Protein AF-A0A2E7HTH2-F1 (afdb_monomer)

Solvent-accessible surface area (backbone atoms only — not comparable to full-atom values): 6560 Å² total; per-residue (Å²): 97,68,68,60,54,52,50,20,63,76,69,75,43,92,49,68,50,62,48,50,53,50,46,52,53,41,54,64,68,63,72,48,61,55,83,64,53,63,56,57,78,76,58,54,67,69,83,65,90,88,50,81,72,80,83,84,69,93,71,56,71,69,60,47,53,51,37,44,51,50,44,76,76,43,95,66,82,91,63,96,43,71,68,53,43,37,49,52,43,52,49,23,45,51,40,41,43,70,76,42,53,75,80,56,67,130

Structure (mmCIF, N/CA/C/O backbone):
data_AF-A0A2E7HTH2-F1
#
_entry.id   AF-A0A2E7HTH2-F1
#
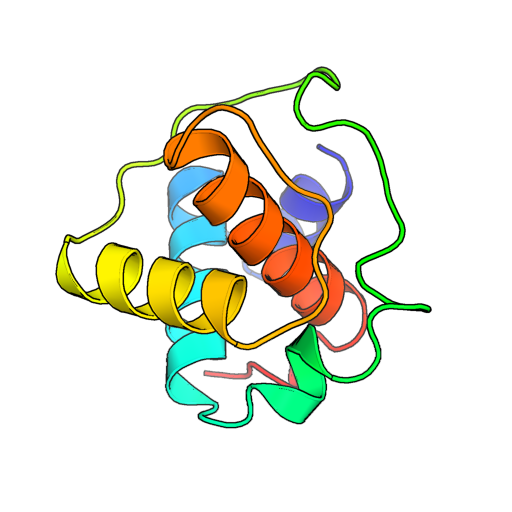loop_
_atom_site.group_PDB
_atom_site.id
_atom_site.type_symbol
_atom_site.label_atom_id
_atom_site.label_alt_id
_atom_site.label_comp_id
_atom_site.label_asym_id
_atom_site.label_entity_id
_atom_site.label_seq_id
_atom_site.pdbx_PDB_ins_code
_atom_site.Cartn_x
_atom_site.Cartn_y
_atom_site.Cartn_z
_atom_site.occupancy
_atom_site.B_iso_or_equiv
_atom_site.auth_seq_id
_atom_site.auth_comp_id
_atom_site.auth_asym_id
_atom_site.auth_atom_id
_atom_site.pdbx_PDB_model_num
ATOM 1 N N . MET A 1 1 ? 1.922 13.220 -1.996 1.00 59.44 1 MET A N 1
ATOM 2 C CA . MET A 1 1 ? 1.539 13.159 -0.563 1.00 59.44 1 MET A CA 1
ATOM 3 C C . MET A 1 1 ? 0.138 13.680 -0.260 1.00 59.44 1 MET A C 1
ATOM 5 O O . MET A 1 1 ? -0.393 13.287 0.768 1.00 59.44 1 MET A O 1
ATOM 9 N N . GLU A 1 2 ? -0.468 14.530 -1.100 1.00 74.88 2 GLU A N 1
ATOM 10 C CA . GLU A 1 2 ? -1.759 15.177 -0.783 1.00 74.88 2 GLU A CA 1
ATOM 11 C C . GLU A 1 2 ? -2.908 14.192 -0.523 1.00 74.88 2 GLU A C 1
ATOM 13 O O . GLU A 1 2 ? -3.689 14.411 0.397 1.00 74.88 2 GLU A O 1
ATOM 18 N N . VAL A 1 3 ? -2.959 13.071 -1.252 1.00 81.50 3 VAL A N 1
ATOM 19 C CA . VAL A 1 3 ? -3.976 12.025 -1.043 1.00 81.50 3 VAL A CA 1
ATOM 20 C C . VAL A 1 3 ? -3.869 11.406 0.355 1.00 81.50 3 VAL A C 1
ATOM 22 O O . VAL A 1 3 ? -4.846 11.367 1.096 1.00 81.50 3 VAL A O 1
ATOM 25 N N . ILE A 1 4 ? -2.665 10.986 0.763 1.00 83.88 4 ILE A N 1
ATOM 26 C CA . ILE A 1 4 ? -2.442 10.391 2.090 1.00 83.88 4 ILE A CA 1
ATOM 27 C C . ILE A 1 4 ? -2.716 11.413 3.194 1.00 83.88 4 ILE A C 1
ATOM 29 O O . ILE A 1 4 ? -3.348 11.067 4.184 1.00 83.88 4 ILE A O 1
ATOM 33 N N . ASP A 1 5 ? -2.303 12.673 3.032 1.00 85.88 5 ASP A N 1
ATOM 34 C CA . ASP A 1 5 ? -2.607 13.733 4.004 1.00 85.88 5 ASP A CA 1
ATOM 35 C C . ASP A 1 5 ? -4.121 13.978 4.145 1.00 85.88 5 ASP A C 1
ATOM 37 O O . ASP A 1 5 ? -4.638 14.115 5.257 1.00 85.88 5 ASP A O 1
ATOM 41 N N . GLY A 1 6 ? -4.850 13.960 3.025 1.00 84.94 6 GLY A N 1
ATOM 42 C CA . GLY A 1 6 ? -6.308 14.048 3.006 1.00 84.94 6 GLY A CA 1
ATOM 43 C C . GLY A 1 6 ? -6.976 12.876 3.725 1.00 84.94 6 GLY A C 1
ATOM 44 O O . GLY A 1 6 ? -7.849 13.088 4.569 1.00 84.94 6 GLY A O 1
ATOM 45 N N . LEU A 1 7 ? -6.534 11.648 3.447 1.00 85.81 7 LEU A N 1
ATOM 46 C CA . LEU A 1 7 ? -7.026 10.438 4.110 1.00 85.81 7 LEU A CA 1
ATOM 47 C C . LEU A 1 7 ? -6.723 10.451 5.615 1.00 85.81 7 LEU A C 1
ATOM 49 O O . LEU A 1 7 ? -7.618 10.213 6.426 1.00 85.81 7 LEU A O 1
ATOM 53 N N . LYS A 1 8 ? -5.504 10.832 6.002 1.00 89.88 8 LYS A N 1
ATOM 54 C CA . LYS A 1 8 ? -5.095 11.005 7.401 1.00 89.88 8 LYS A CA 1
ATOM 55 C C . LYS A 1 8 ? -6.016 11.954 8.162 1.00 89.88 8 LYS A C 1
ATOM 57 O O . LYS A 1 8 ? -6.520 11.602 9.226 1.00 89.88 8 LYS A O 1
ATOM 62 N N . LYS A 1 9 ? -6.326 13.117 7.580 1.00 87.44 9 LYS A N 1
ATOM 63 C CA . LYS A 1 9 ? -7.288 14.074 8.155 1.00 87.44 9 LYS A CA 1
ATOM 64 C C . LYS A 1 9 ? -8.697 13.490 8.271 1.00 87.44 9 LYS A C 1
ATOM 66 O O . LYS A 1 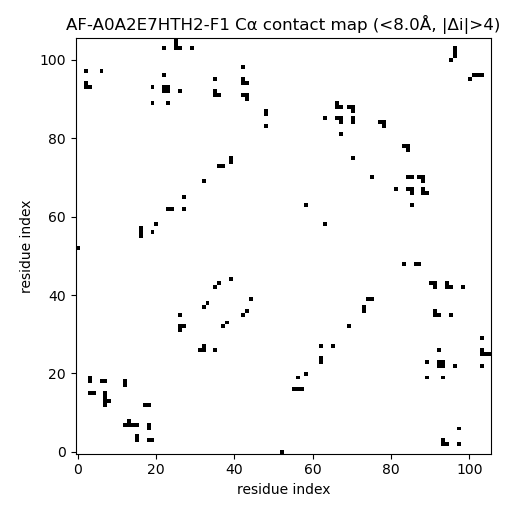9 ? -9.329 13.669 9.308 1.00 87.44 9 LYS A O 1
ATOM 71 N N . LYS A 1 10 ? -9.182 12.780 7.244 1.00 86.06 10 LYS A N 1
ATOM 72 C CA . LYS A 1 10 ? -10.511 12.135 7.254 1.00 86.06 10 LYS A CA 1
ATOM 73 C C . LYS A 1 10 ? -10.628 11.076 8.358 1.00 86.06 10 LYS A C 1
ATOM 75 O O . LYS A 1 10 ? -11.668 10.987 9.003 1.00 86.06 10 LYS A O 1
ATOM 80 N N . HIS A 1 11 ? -9.567 10.306 8.602 1.00 83.38 11 HIS A N 1
ATOM 81 C CA . HIS A 1 11 ? -9.566 9.210 9.576 1.00 83.38 11 HIS A CA 1
ATOM 82 C C . HIS A 1 11 ? -8.970 9.567 10.946 1.00 83.38 11 HIS A C 1
ATOM 84 O O . HIS A 1 11 ? -8.938 8.703 11.817 1.00 83.38 11 HIS A O 1
ATOM 90 N N . SER A 1 12 ? -8.550 10.820 11.163 1.00 87.81 12 SER A N 1
ATOM 91 C CA . SER A 1 12 ? -7.840 11.264 12.378 1.00 87.81 12 SER A CA 1
ATOM 92 C C . SER A 1 12 ? -6.589 10.424 12.689 1.00 87.81 12 SER A C 1
ATOM 94 O O . SER A 1 12 ? -6.348 10.061 13.837 1.00 87.81 12 SER A O 1
ATOM 96 N N . ILE A 1 13 ? -5.813 10.109 11.648 1.00 88.69 13 ILE A N 1
ATOM 97 C CA . ILE A 1 13 ? -4.560 9.347 11.716 1.00 88.69 13 ILE A CA 1
ATOM 98 C C . ILE A 1 13 ? -3.391 10.301 11.468 1.00 88.69 13 ILE A C 1
ATOM 100 O O . ILE A 1 13 ? -3.399 11.042 10.490 1.00 88.69 13 ILE A O 1
ATOM 104 N N . ASP A 1 14 ? -2.360 10.267 12.312 1.00 88.88 14 ASP A N 1
ATOM 105 C CA . ASP A 1 14 ? -1.184 11.143 12.165 1.00 88.88 14 ASP A CA 1
ATOM 106 C C . ASP A 1 14 ? -0.051 10.494 11.340 1.00 88.88 14 ASP A C 1
ATOM 108 O O . ASP A 1 14 ? 0.700 11.183 10.637 1.00 88.88 14 ASP A O 1
ATOM 112 N N . SER A 1 15 ? 0.031 9.157 11.342 1.00 89.62 15 SER A N 1
ATOM 113 C CA . SER A 1 15 ? 1.087 8.387 10.670 1.00 89.62 15 SER A CA 1
ATOM 114 C C . SER A 1 15 ? 0.731 8.009 9.228 1.00 89.62 15 SER A C 1
ATOM 116 O O . SER A 1 15 ? -0.356 7.507 8.945 1.00 89.62 15 SER A O 1
ATOM 118 N N . ASN A 1 16 ? 1.673 8.216 8.300 1.00 89.69 16 ASN A N 1
ATOM 119 C CA . ASN A 1 16 ? 1.520 7.754 6.915 1.00 89.69 16 ASN A CA 1
ATOM 120 C C . ASN A 1 16 ? 1.467 6.227 6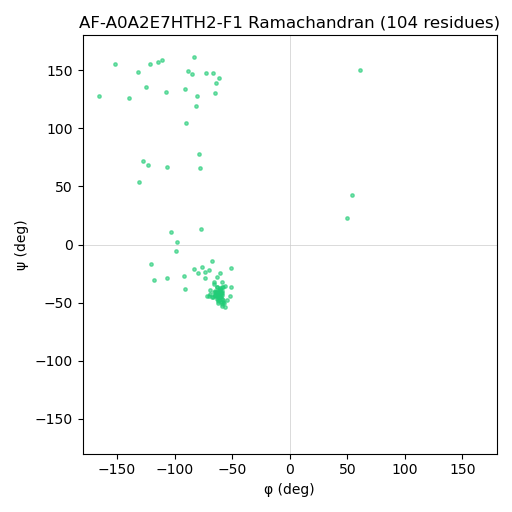.851 1.00 89.69 16 ASN A C 1
ATOM 122 O O . ASN A 1 16 ? 0.624 5.684 6.147 1.00 89.69 16 ASN A O 1
ATOM 126 N N . GLU A 1 17 ? 2.338 5.554 7.603 1.00 91.38 17 GLU A N 1
ATOM 127 C CA . GLU A 1 17 ? 2.391 4.094 7.666 1.00 91.38 17 GLU A CA 1
ATOM 128 C C . GLU A 1 17 ? 1.062 3.516 8.158 1.00 91.38 17 GLU A C 1
ATOM 130 O O . GLU A 1 17 ? 0.476 2.675 7.483 1.00 91.38 17 GLU A O 1
ATOM 135 N N . GLU A 1 18 ? 0.526 4.036 9.268 1.00 91.50 18 GLU A N 1
ATOM 136 C CA . GLU A 1 18 ? -0.751 3.564 9.822 1.00 91.50 18 GLU A CA 1
ATOM 137 C C . GLU A 1 18 ? -1.899 3.738 8.814 1.00 91.50 18 GLU A C 1
ATOM 139 O O . GLU A 1 18 ? -2.724 2.839 8.637 1.00 91.50 18 GLU A O 1
ATOM 144 N N . MET A 1 19 ? -1.925 4.866 8.096 1.00 91.25 19 MET A N 1
ATOM 145 C CA . MET A 1 19 ? -2.926 5.113 7.058 1.00 91.25 19 MET A CA 1
ATOM 146 C C . MET A 1 19 ? -2.782 4.134 5.886 1.00 91.25 19 MET A C 1
ATOM 148 O O . MET A 1 19 ? -3.781 3.579 5.431 1.00 91.25 19 MET A O 1
ATOM 152 N N . VAL A 1 20 ? -1.557 3.884 5.410 1.00 91.81 20 VAL A N 1
ATOM 153 C CA . VAL A 1 20 ? -1.304 2.924 4.324 1.00 91.81 20 VAL A CA 1
ATOM 154 C C . VAL A 1 20 ? -1.708 1.515 4.738 1.00 91.81 20 VAL A C 1
ATOM 156 O O . VAL A 1 20 ? -2.450 0.859 4.008 1.00 91.81 20 VAL A O 1
ATOM 159 N N . GLN A 1 21 ? -1.291 1.065 5.922 1.00 92.31 21 GLN A N 1
ATOM 160 C CA . GLN A 1 21 ? -1.650 -0.253 6.443 1.00 92.31 21 GLN A CA 1
ATOM 161 C C . GLN A 1 21 ? -3.167 -0.410 6.570 1.00 92.31 21 GLN A C 1
ATOM 163 O O . GLN A 1 21 ? -3.712 -1.460 6.226 1.00 92.31 21 GLN A O 1
ATOM 168 N N . LYS A 1 22 ? -3.873 0.640 7.008 1.00 91.12 22 LYS A N 1
ATOM 169 C CA . LYS A 1 22 ? -5.337 0.641 7.057 1.00 91.12 22 LYS A CA 1
ATOM 170 C C . LYS A 1 22 ? -5.950 0.478 5.668 1.00 91.12 22 LYS A C 1
ATOM 172 O O . LYS A 1 22 ? -6.828 -0.368 5.505 1.00 91.12 22 LYS A O 1
ATOM 177 N N . CYS A 1 23 ? -5.486 1.239 4.676 1.00 91.06 23 CYS A N 1
ATOM 178 C CA . CYS A 1 23 ? -5.955 1.118 3.295 1.00 91.06 23 CYS A CA 1
ATOM 179 C C . CYS A 1 23 ? -5.735 -0.298 2.746 1.00 91.06 23 CYS A C 1
ATOM 181 O O . CYS A 1 23 ? -6.671 -0.905 2.232 1.00 91.06 23 CYS A O 1
ATOM 183 N N . VAL A 1 24 ? -4.521 -0.837 2.905 1.00 92.31 24 VAL A N 1
ATOM 184 C CA . VAL A 1 24 ? -4.147 -2.180 2.436 1.00 92.31 24 VAL A CA 1
ATOM 185 C C . VAL A 1 24 ? -5.037 -3.242 3.068 1.00 92.31 24 VAL A C 1
ATOM 187 O O . VAL A 1 24 ? -5.679 -4.005 2.349 1.00 92.31 24 VAL A O 1
ATOM 190 N N . LYS A 1 25 ? -5.150 -3.259 4.399 1.00 92.06 25 LYS A N 1
ATOM 191 C CA . LYS A 1 25 ? -5.968 -4.255 5.105 1.00 92.06 25 LYS A CA 1
ATOM 192 C C . LYS A 1 25 ? -7.426 -4.193 4.685 1.00 92.06 25 LYS A C 1
ATOM 194 O O . LYS A 1 25 ? -8.019 -5.229 4.398 1.00 92.06 25 LYS A O 1
ATOM 199 N N . SER A 1 26 ? -7.978 -2.988 4.597 1.00 90.38 26 SER A N 1
ATOM 200 C CA . SER A 1 26 ? -9.383 -2.801 4.239 1.00 90.38 26 SER A CA 1
ATOM 201 C C . SER A 1 26 ? -9.644 -3.259 2.793 1.00 90.38 26 SER A C 1
ATOM 203 O O . SER A 1 26 ? -10.624 -3.950 2.528 1.00 90.38 26 SER A O 1
ATOM 205 N N . ALA A 1 27 ? -8.730 -2.967 1.862 1.00 89.62 27 ALA A N 1
ATOM 206 C CA . ALA A 1 27 ? -8.818 -3.431 0.477 1.00 89.62 27 ALA A CA 1
ATOM 207 C C . ALA A 1 27 ? -8.705 -4.959 0.352 1.00 89.62 27 ALA A C 1
ATOM 209 O O . ALA A 1 27 ? -9.494 -5.582 -0.357 1.00 89.62 27 ALA A O 1
ATOM 210 N N . LEU A 1 28 ? -7.772 -5.581 1.076 1.00 89.75 28 LEU A N 1
ATOM 211 C CA . LEU A 1 28 ? -7.620 -7.039 1.091 1.00 89.75 28 LEU A CA 1
ATOM 212 C C . LEU A 1 28 ? -8.833 -7.740 1.730 1.00 89.75 28 LEU A C 1
ATOM 214 O O . LEU A 1 28 ? -9.202 -8.839 1.314 1.00 89.75 28 LEU A O 1
ATOM 218 N N . GLN A 1 29 ? -9.483 -7.105 2.711 1.00 89.56 29 GLN A N 1
ATOM 219 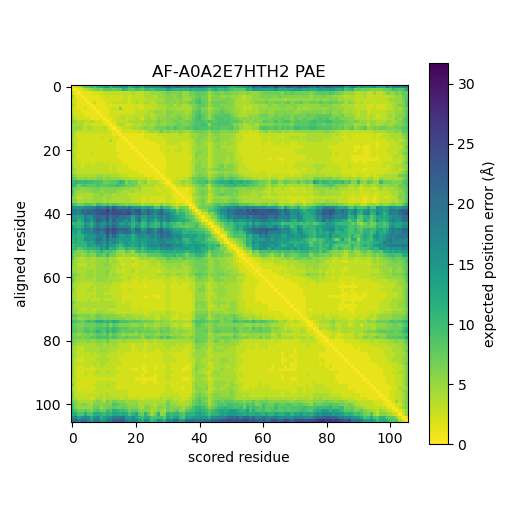C CA . GLN A 1 29 ? -10.720 -7.591 3.332 1.00 89.56 29 GLN A CA 1
ATOM 220 C C . GLN A 1 29 ? -11.951 -7.446 2.435 1.00 89.56 29 GLN A C 1
ATOM 222 O O . GLN A 1 29 ? -12.862 -8.266 2.537 1.00 89.56 29 GLN A O 1
ATOM 227 N N . LEU A 1 30 ? -11.973 -6.454 1.540 1.00 85.25 30 LEU A N 1
ATOM 228 C CA . LEU A 1 30 ? -13.054 -6.273 0.569 1.00 85.25 30 LEU A CA 1
ATOM 229 C C . LEU A 1 30 ? -13.186 -7.485 -0.371 1.00 85.25 30 LEU A C 1
ATOM 231 O O . LEU A 1 30 ? -14.264 -7.717 -0.916 1.00 85.25 30 LEU A O 1
ATOM 235 N N . GLN A 1 31 ? -12.100 -8.255 -0.555 1.00 79.75 31 GLN A N 1
ATOM 236 C CA . GLN A 1 31 ? -12.018 -9.459 -1.399 1.00 79.75 31 GLN A CA 1
ATOM 237 C C . GLN A 1 31 ? -12.563 -9.264 -2.824 1.00 79.75 31 GLN A C 1
ATOM 239 O O . GLN A 1 31 ? -12.929 -10.223 -3.503 1.00 79.75 31 GLN A O 1
ATOM 244 N N . ASN A 1 32 ? -12.599 -8.018 -3.296 1.00 84.44 32 ASN A N 1
ATOM 245 C CA . ASN A 1 32 ? -13.111 -7.647 -4.603 1.00 84.44 32 ASN A CA 1
ATOM 246 C C . ASN A 1 32 ? -12.020 -6.916 -5.383 1.00 84.44 32 ASN A C 1
ATOM 248 O O . ASN A 1 32 ? -12.084 -5.714 -5.621 1.00 84.44 32 ASN A O 1
ATOM 252 N N . ASN A 1 33 ? -10.984 -7.671 -5.740 1.00 86.56 33 ASN A N 1
ATOM 253 C CA . ASN A 1 33 ? -9.816 -7.148 -6.442 1.00 86.56 33 ASN A CA 1
ATOM 254 C C . ASN A 1 33 ? -10.197 -6.501 -7.783 1.00 86.56 33 ASN A C 1
ATOM 256 O O . ASN A 1 33 ? -9.588 -5.516 -8.177 1.00 86.56 33 ASN A O 1
ATOM 260 N N . ASP A 1 34 ? -11.232 -6.992 -8.468 1.00 86.50 34 ASP A N 1
ATOM 261 C CA . ASP A 1 34 ? -11.658 -6.433 -9.757 1.00 86.50 34 ASP A CA 1
ATOM 262 C C . ASP A 1 34 ? -12.201 -5.004 -9.625 1.00 86.50 34 ASP A C 1
ATOM 264 O O . ASP A 1 34 ? -11.944 -4.157 -10.477 1.00 86.50 34 ASP A O 1
ATOM 268 N N . LEU A 1 35 ? -12.856 -4.704 -8.500 1.00 85.62 35 LEU A N 1
ATOM 269 C CA . LEU A 1 35 ? -13.333 -3.358 -8.193 1.00 85.62 35 LEU A CA 1
ATOM 270 C C . LEU A 1 35 ? -12.181 -2.350 -8.061 1.00 85.62 35 LEU A C 1
ATOM 272 O O . LEU A 1 35 ? -12.326 -1.207 -8.475 1.00 85.62 35 LEU A O 1
ATOM 276 N N . ILE A 1 36 ? -11.045 -2.782 -7.505 1.00 85.31 36 ILE A N 1
ATOM 277 C CA . ILE A 1 36 ? -9.890 -1.918 -7.217 1.00 85.31 36 ILE A CA 1
ATOM 278 C C . ILE A 1 36 ? -8.901 -1.890 -8.398 1.00 85.31 36 ILE A C 1
ATOM 280 O O . ILE A 1 36 ? -8.313 -0.855 -8.708 1.00 85.31 36 ILE A O 1
ATOM 284 N N . PHE A 1 37 ? -8.696 -3.033 -9.060 1.00 85.38 37 PHE A N 1
ATOM 285 C CA . PHE A 1 37 ? -7.603 -3.256 -10.015 1.00 85.38 37 PHE A CA 1
ATOM 286 C C . PHE A 1 37 ? -8.078 -3.613 -11.436 1.00 85.38 37 PHE A C 1
ATOM 288 O O . PHE A 1 37 ? -7.297 -3.495 -12.381 1.00 85.38 37 PHE A O 1
ATOM 295 N N . GLY A 1 38 ? -9.342 -4.018 -11.617 1.00 76.94 38 GLY A N 1
ATOM 296 C CA . GLY A 1 38 ? -9.881 -4.524 -12.890 1.00 76.94 38 GLY A CA 1
ATOM 297 C C . GLY A 1 38 ? -10.113 -3.454 -13.958 1.00 76.94 38 GLY A C 1
ATOM 298 O O . GLY A 1 38 ? -10.066 -3.740 -15.151 1.00 76.94 38 GLY A O 1
ATOM 299 N N . SER A 1 39 ? -10.289 -2.194 -13.558 1.00 65.31 39 SER A N 1
ATOM 300 C CA . SER A 1 39 ? -10.380 -1.054 -14.480 1.00 65.31 39 SER A CA 1
ATOM 301 C C . SER A 1 39 ? -9.102 -0.219 -14.418 1.00 65.31 39 SER A C 1
ATOM 303 O O . SER A 1 39 ? -9.100 0.936 -13.989 1.00 65.31 39 SER A O 1
ATOM 305 N N . THR A 1 40 ? -7.990 -0.809 -14.866 1.00 54.53 40 THR A N 1
ATOM 306 C CA . THR A 1 40 ?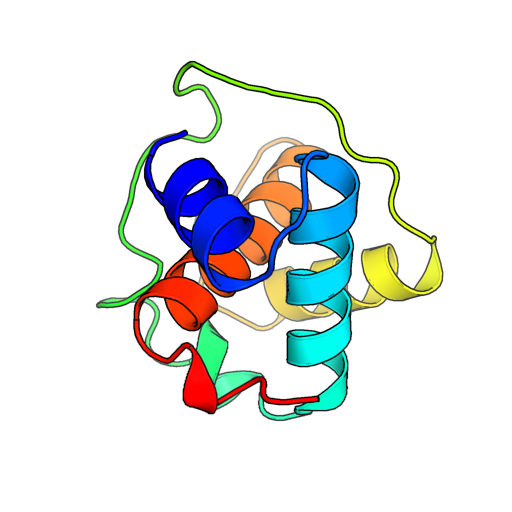 -6.622 -0.249 -14.828 1.00 54.53 40 THR A CA 1
ATOM 307 C C . THR A 1 40 ? -6.514 1.173 -15.406 1.00 54.53 40 THR A C 1
ATOM 309 O O . THR A 1 40 ? -5.577 1.909 -15.103 1.00 54.53 40 THR A O 1
ATOM 312 N N . ARG A 1 41 ? -7.486 1.597 -16.225 1.00 50.72 41 ARG A N 1
ATOM 313 C CA . ARG A 1 41 ? -7.447 2.847 -16.989 1.00 50.72 41 ARG A CA 1
ATOM 314 C C . ARG A 1 41 ? -7.872 4.121 -16.258 1.00 50.72 41 ARG A C 1
ATOM 316 O O . ARG A 1 41 ? -7.468 5.181 -16.724 1.00 50.72 41 ARG A O 1
ATOM 323 N N . GLU A 1 42 ? -8.638 4.061 -15.167 1.00 53.12 42 GLU A N 1
ATOM 324 C CA . GLU A 1 42 ? -9.196 5.294 -14.567 1.00 53.12 42 GLU A CA 1
ATOM 325 C C . GLU A 1 42 ? -8.733 5.576 -13.128 1.00 53.12 42 GLU A C 1
ATOM 327 O O . GLU A 1 42 ? -8.555 6.742 -12.787 1.00 53.12 42 GLU A O 1
ATOM 332 N N . GLN A 1 43 ? -8.436 4.561 -12.305 1.00 56.22 43 GLN A N 1
ATOM 333 C CA . GLN A 1 43 ? -8.089 4.775 -10.883 1.00 56.22 43 GLN A CA 1
ATOM 334 C C . GLN A 1 43 ? -6.596 4.586 -10.550 1.00 56.22 43 GLN A C 1
ATOM 336 O O . GLN A 1 43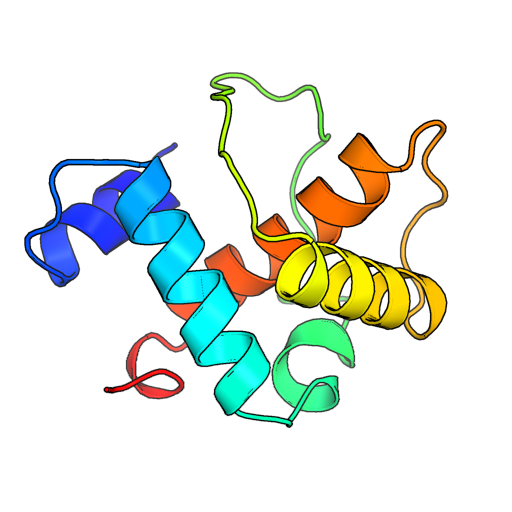 ? -6.066 5.259 -9.664 1.00 56.22 43 GLN A O 1
ATOM 341 N N . CYS A 1 44 ? -5.874 3.733 -11.289 1.00 68.50 44 CYS A N 1
ATOM 342 C CA . CYS A 1 44 ? -4.428 3.530 -11.096 1.00 68.50 44 CYS A CA 1
ATOM 343 C C . CYS A 1 44 ? -3.542 4.235 -12.148 1.00 68.50 44 CYS A C 1
ATOM 345 O O . CYS A 1 44 ? -2.323 4.040 -12.208 1.00 68.50 44 CYS A O 1
ATOM 347 N N . GLY A 1 45 ? -4.150 5.108 -12.957 1.00 60.22 45 GLY A N 1
ATOM 348 C CA . GLY A 1 45 ? -3.467 5.976 -13.913 1.00 60.22 45 GLY A CA 1
ATOM 349 C C . GLY A 1 45 ? -2.854 7.192 -13.225 1.00 60.22 45 GLY A C 1
ATOM 350 O O . GLY A 1 45 ? -3.406 8.286 -13.272 1.00 60.22 45 GLY A O 1
ATOM 351 N N . GLY A 1 46 ? -1.712 7.026 -12.565 1.00 60.09 46 GLY A N 1
ATOM 352 C CA . GLY A 1 46 ? -1.013 8.166 -11.983 1.00 60.09 46 GLY A CA 1
ATOM 353 C C . GLY A 1 46 ? 0.412 7.848 -11.569 1.00 60.09 46 GLY A C 1
ATOM 354 O O . GLY A 1 46 ? 0.613 6.912 -10.809 1.00 60.09 46 GLY A O 1
ATOM 355 N N . GLY A 1 47 ? 1.342 8.687 -12.041 1.00 57.16 47 GLY A N 1
ATOM 356 C CA . GLY A 1 47 ? 2.713 8.933 -11.571 1.00 57.16 47 GLY A CA 1
ATOM 357 C C . GLY A 1 47 ? 3.718 7.774 -11.567 1.00 57.16 47 GLY A C 1
ATOM 358 O O . GLY A 1 47 ? 3.396 6.617 -11.331 1.00 57.16 47 GLY A O 1
ATOM 359 N N . CYS A 1 48 ? 4.988 8.130 -11.752 1.00 58.06 48 CYS A N 1
ATOM 360 C CA . CYS A 1 48 ? 6.118 7.210 -11.636 1.00 58.06 48 CYS A CA 1
ATOM 361 C C . CYS A 1 48 ? 6.370 6.847 -10.160 1.00 58.06 48 CYS A C 1
ATOM 363 O O . CYS A 1 48 ? 6.160 7.697 -9.288 1.00 58.06 48 CYS A O 1
ATOM 365 N N . PHE A 1 49 ? 6.836 5.623 -9.890 1.00 60.12 49 PHE A N 1
ATOM 366 C CA . PHE A 1 49 ? 7.285 5.161 -8.566 1.00 60.12 49 PHE A CA 1
ATOM 367 C C . PHE A 1 49 ? 8.303 6.128 -7.928 1.00 60.12 49 PHE A C 1
ATOM 369 O O . PHE A 1 49 ? 8.215 6.436 -6.746 1.00 60.12 49 PHE A O 1
ATOM 376 N N . MET A 1 50 ? 9.173 6.728 -8.746 1.00 62.47 50 MET A N 1
ATOM 377 C CA . MET A 1 50 ? 10.214 7.687 -8.341 1.00 62.47 50 MET A CA 1
ATOM 378 C C . MET A 1 50 ? 9.710 9.114 -8.040 1.00 62.47 50 MET A C 1
ATOM 380 O O . MET A 1 50 ? 10.501 10.056 -7.999 1.00 62.47 50 MET A O 1
ATOM 384 N N . SER A 1 51 ? 8.400 9.333 -7.899 1.00 65.62 51 SER A N 1
ATOM 385 C CA . SER A 1 51 ? 7.874 10.686 -7.672 1.00 65.62 51 SER A CA 1
ATOM 386 C C . SER A 1 51 ? 7.999 11.076 -6.200 1.00 65.62 51 SER A C 1
ATOM 388 O O . SER A 1 51 ? 7.376 10.459 -5.339 1.00 65.62 51 SER A O 1
ATOM 390 N N . GLU A 1 52 ? 8.751 12.136 -5.907 1.00 67.00 52 GLU A N 1
ATOM 391 C CA . GLU A 1 52 ? 8.786 12.716 -4.565 1.00 67.00 52 GLU A CA 1
ATOM 392 C C . GLU A 1 52 ? 7.431 13.341 -4.177 1.00 67.00 52 GLU A C 1
ATOM 394 O O . GLU A 1 52 ? 6.727 13.904 -5.025 1.00 67.00 52 GLU A O 1
ATOM 399 N N . PRO A 1 53 ? 7.064 13.312 -2.884 1.00 72.56 53 PRO A N 1
ATOM 400 C CA . PRO A 1 53 ? 7.800 12.709 -1.766 1.00 72.56 53 PRO A CA 1
ATOM 401 C C . PRO A 1 53 ? 7.531 11.201 -1.603 1.00 72.56 53 PRO A C 1
ATOM 403 O O . PRO A 1 53 ? 6.401 10.748 -1.800 1.00 72.56 53 PRO A O 1
ATOM 406 N N . HIS A 1 54 ? 8.552 10.462 -1.158 1.00 78.00 54 HIS A N 1
ATOM 407 C CA . HIS A 1 54 ? 8.492 9.034 -0.819 1.00 78.00 54 HIS A CA 1
ATOM 408 C C . HIS A 1 54 ? 8.649 8.807 0.695 1.00 78.00 54 HIS A C 1
ATOM 410 O O . HIS A 1 54 ? 9.151 9.667 1.420 1.00 78.00 54 HIS A O 1
ATOM 416 N N . PHE A 1 55 ? 8.193 7.656 1.182 1.00 84.75 55 PHE A N 1
ATOM 417 C CA . PHE A 1 55 ? 8.337 7.216 2.570 1.00 84.75 55 PHE A CA 1
ATOM 418 C C . PHE A 1 55 ? 8.350 5.686 2.612 1.00 84.75 55 PHE A C 1
ATOM 420 O O . PHE A 1 55 ? 7.831 5.041 1.703 1.00 84.75 55 PHE A O 1
ATOM 427 N N . GLU A 1 56 ? 8.951 5.129 3.657 1.00 87.69 56 GLU A N 1
ATOM 428 C CA . GLU A 1 56 ? 9.012 3.686 3.891 1.00 87.69 56 GLU A CA 1
ATOM 429 C C . GLU A 1 56 ? 7.787 3.226 4.691 1.00 87.69 56 GLU A C 1
ATOM 431 O O . GLU A 1 56 ? 7.227 3.993 5.482 1.00 87.69 56 GLU A O 1
ATOM 436 N N . VAL A 1 57 ? 7.357 1.988 4.451 1.00 88.25 57 VAL A N 1
ATOM 437 C CA . VAL A 1 57 ? 6.219 1.347 5.120 1.00 88.25 57 VAL A CA 1
ATOM 438 C C . VAL A 1 57 ? 6.597 -0.095 5.400 1.00 88.25 57 VAL A C 1
ATOM 440 O O . VAL A 1 57 ? 6.949 -0.820 4.470 1.00 88.25 57 VAL A O 1
ATOM 443 N N . ASP A 1 58 ? 6.474 -0.518 6.653 1.00 91.62 58 ASP A N 1
ATOM 444 C CA . ASP A 1 58 ? 6.585 -1.930 7.006 1.00 91.62 58 ASP A CA 1
ATOM 445 C C . ASP A 1 58 ? 5.259 -2.655 6.708 1.00 91.62 58 ASP A C 1
ATOM 447 O O . ASP A 1 58 ? 4.176 -2.208 7.116 1.00 91.62 58 ASP A O 1
ATOM 451 N N . ILE A 1 59 ? 5.329 -3.756 5.956 1.00 90.25 59 ILE A N 1
ATOM 452 C CA . ILE A 1 59 ? 4.171 -4.576 5.578 1.00 90.25 59 ILE A CA 1
ATOM 453 C C . ILE A 1 59 ? 4.408 -6.021 6.000 1.00 90.25 59 ILE A C 1
ATOM 455 O O . ILE A 1 59 ? 5.474 -6.586 5.769 1.00 90.25 59 ILE A O 1
ATOM 459 N N . ASP A 1 60 ? 3.374 -6.617 6.592 1.00 93.31 60 ASP A N 1
ATOM 460 C CA . ASP A 1 60 ? 3.377 -8.020 6.988 1.00 93.31 60 ASP A CA 1
ATOM 461 C C . ASP A 1 60 ? 3.548 -8.947 5.775 1.00 93.31 60 ASP A C 1
ATOM 463 O O . ASP A 1 60 ? 3.005 -8.694 4.700 1.00 93.31 60 ASP A O 1
ATOM 467 N N . GLU A 1 61 ? 4.274 -10.050 5.955 1.00 94.00 61 GLU A N 1
ATOM 468 C CA . GLU A 1 61 ? 4.583 -11.002 4.884 1.00 94.00 61 GLU A CA 1
ATOM 469 C C . GLU A 1 61 ? 3.322 -11.561 4.191 1.00 94.00 61 GLU A C 1
ATOM 471 O O . GLU A 1 61 ? 3.323 -11.775 2.976 1.00 94.00 61 GLU A O 1
ATOM 476 N N . ASP A 1 62 ? 2.223 -11.778 4.91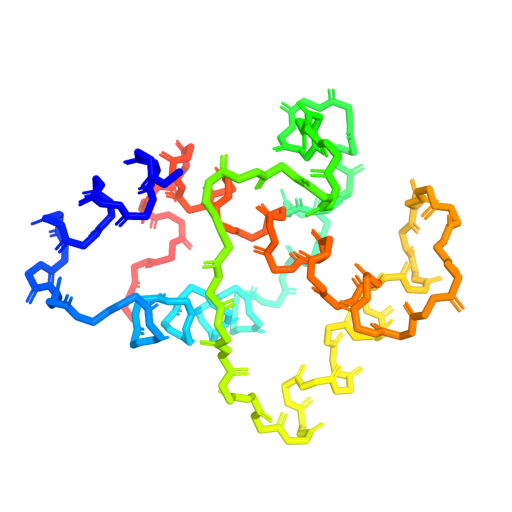8 1.00 94.31 62 ASP A N 1
ATOM 477 C CA . ASP A 1 62 ? 0.971 -12.279 4.338 1.00 94.31 62 ASP A CA 1
ATOM 478 C C . ASP A 1 62 ? 0.304 -11.223 3.442 1.00 94.31 62 ASP A C 1
ATOM 480 O O . ASP A 1 62 ? -0.096 -11.516 2.309 1.00 94.31 62 ASP A O 1
ATOM 484 N N . ASP A 1 63 ? 0.252 -9.973 3.911 1.00 93.69 63 ASP A N 1
ATOM 485 C CA . ASP A 1 63 ? -0.259 -8.844 3.131 1.00 93.69 63 ASP A CA 1
ATOM 486 C C . ASP A 1 63 ? 0.642 -8.573 1.913 1.00 93.69 63 ASP A C 1
ATOM 488 O O . ASP A 1 63 ? 0.138 -8.371 0.806 1.00 93.69 63 ASP A O 1
ATOM 492 N N . PHE A 1 64 ? 1.966 -8.670 2.073 1.00 94.25 64 PHE A N 1
ATOM 493 C CA . PHE A 1 64 ? 2.940 -8.556 0.986 1.00 94.25 64 PHE A CA 1
ATOM 494 C C . PHE A 1 64 ? 2.679 -9.591 -0.113 1.00 94.25 64 PHE A C 1
ATOM 496 O O . PHE A 1 64 ? 2.552 -9.244 -1.289 1.00 94.25 64 PHE A O 1
ATOM 503 N N . ASN A 1 65 ? 2.531 -10.866 0.256 1.00 94.75 65 ASN A N 1
ATOM 504 C CA . ASN A 1 65 ? 2.277 -11.942 -0.702 1.00 94.75 65 ASN A CA 1
ATOM 505 C C . ASN A 1 65 ? 0.940 -11.768 -1.437 1.00 94.75 65 ASN A C 1
ATOM 507 O O . ASN A 1 65 ? 0.848 -12.058 -2.633 1.00 94.75 65 ASN A O 1
ATOM 511 N N . LYS A 1 66 ? -0.096 -11.265 -0.755 1.00 94.25 66 LYS A N 1
ATOM 512 C CA . LYS A 1 66 ? -1.387 -10.951 -1.386 1.00 94.25 66 LYS A CA 1
ATOM 513 C C . LYS A 1 66 ? -1.272 -9.801 -2.378 1.00 94.25 66 LYS A C 1
ATOM 515 O O . LYS A 1 66 ? -1.792 -9.914 -3.486 1.00 94.25 66 LYS A O 1
ATOM 520 N N . LEU A 1 67 ? -0.578 -8.724 -2.009 1.00 94.00 67 LEU A N 1
ATOM 521 C CA . LEU A 1 67 ? -0.324 -7.590 -2.901 1.00 94.00 67 LEU A CA 1
ATOM 522 C C . LEU A 1 67 ? 0.475 -8.033 -4.133 1.00 94.00 67 LEU A C 1
ATOM 524 O O . LEU A 1 67 ? 0.122 -7.674 -5.254 1.00 94.00 67 LEU A O 1
ATOM 528 N N . LYS A 1 68 ? 1.478 -8.898 -3.945 1.00 93.69 68 LYS A N 1
ATOM 529 C CA . LYS A 1 68 ? 2.239 -9.490 -5.049 1.00 93.69 68 LYS A CA 1
ATOM 530 C C . LYS A 1 68 ? 1.349 -10.305 -5.979 1.00 93.69 68 LYS A C 1
ATOM 532 O O . LYS A 1 68 ? 1.438 -10.188 -7.198 1.00 93.69 68 LYS A O 1
ATOM 537 N N . ASN A 1 69 ? 0.474 -11.128 -5.403 1.00 93.00 69 ASN A N 1
ATOM 538 C CA . ASN A 1 69 ? -0.461 -11.932 -6.177 1.00 93.00 69 ASN A CA 1
ATOM 539 C C . ASN A 1 69 ? -1.398 -11.044 -7.002 1.00 93.00 69 ASN A C 1
ATOM 541 O O . ASN A 1 69 ? -1.604 -11.325 -8.178 1.00 93.00 69 ASN A O 1
ATOM 545 N N . VAL A 1 70 ? -1.910 -9.953 -6.428 1.00 90.88 70 VAL A N 1
ATOM 546 C CA . VAL A 1 70 ? -2.681 -8.958 -7.182 1.00 90.88 70 VAL A CA 1
ATOM 547 C C . VAL A 1 70 ? -1.855 -8.427 -8.348 1.00 90.88 70 VAL A C 1
ATOM 549 O O . VAL A 1 70 ? -2.305 -8.529 -9.482 1.00 90.88 70 VAL A O 1
ATOM 552 N N . TYR A 1 71 ? -0.641 -7.933 -8.109 1.00 90.38 71 TYR A N 1
ATOM 553 C CA . TYR A 1 71 ? 0.191 -7.389 -9.182 1.00 90.38 71 TYR A CA 1
ATOM 554 C C . TYR A 1 71 ? 0.348 -8.367 -10.363 1.00 90.38 71 TYR A C 1
ATOM 556 O O . TYR A 1 71 ? 0.155 -7.994 -11.514 1.00 90.38 71 TYR A O 1
ATOM 564 N N . GLN A 1 72 ? 0.592 -9.647 -10.076 1.00 89.75 72 GLN A N 1
ATOM 565 C CA . GLN A 1 72 ? 0.769 -10.687 -11.096 1.00 89.75 72 GLN A CA 1
ATOM 566 C C . GLN A 1 72 ? -0.507 -11.063 -11.866 1.00 89.75 72 GLN A C 1
ATOM 568 O O . GLN A 1 72 ? -0.414 -11.644 -12.946 1.00 89.75 72 GLN A O 1
ATOM 573 N N . ASN A 1 73 ? -1.692 -10.801 -11.307 1.00 89.56 73 ASN A N 1
ATOM 574 C CA . ASN A 1 73 ? -2.975 -11.189 -11.904 1.00 89.56 73 ASN A CA 1
ATOM 575 C C . ASN A 1 73 ? -3.670 -10.050 -12.668 1.00 89.56 73 ASN A C 1
ATOM 577 O O 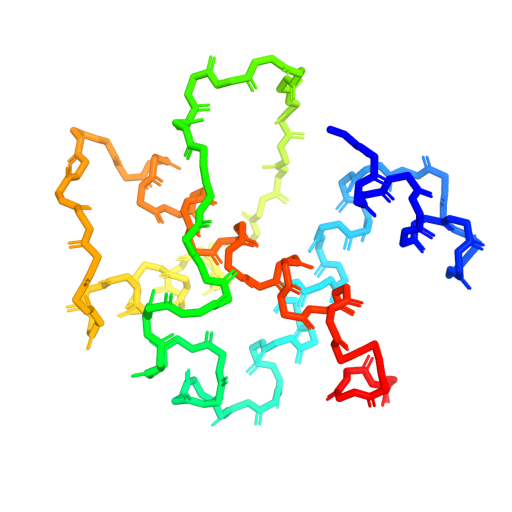. ASN A 1 73 ? -4.690 -10.299 -13.310 1.00 89.56 73 ASN A O 1
ATOM 581 N N . TYR A 1 74 ? -3.135 -8.829 -12.620 1.00 86.25 74 TYR A N 1
ATOM 582 C CA . TYR A 1 74 ? -3.684 -7.660 -13.310 1.00 86.25 74 TYR A CA 1
ATOM 583 C C . TYR A 1 74 ? -2.658 -7.062 -14.281 1.00 86.25 74 TYR A C 1
ATOM 585 O O . TYR A 1 74 ? -1.453 -7.244 -14.133 1.00 86.25 74 TYR A O 1
ATOM 593 N N . GLU A 1 75 ? -3.137 -6.353 -15.304 1.00 81.50 75 GLU A N 1
ATOM 594 C CA . GLU A 1 75 ? -2.303 -5.801 -16.384 1.00 81.50 75 GLU A CA 1
ATOM 595 C C . GLU A 1 75 ? -1.555 -4.524 -15.948 1.00 81.50 75 GLU A C 1
ATOM 597 O O . GLU A 1 75 ? -1.830 -3.424 -16.432 1.00 81.50 75 GLU A O 1
ATOM 602 N N . PHE A 1 76 ? -0.620 -4.650 -15.005 1.00 82.56 76 PHE A N 1
ATOM 603 C CA . PHE A 1 76 ? 0.277 -3.558 -14.622 1.00 82.56 76 PHE A CA 1
ATOM 604 C C . PHE A 1 76 ? 1.486 -3.429 -15.558 1.00 82.56 76 PHE A C 1
ATOM 606 O O . PHE A 1 76 ? 1.844 -4.34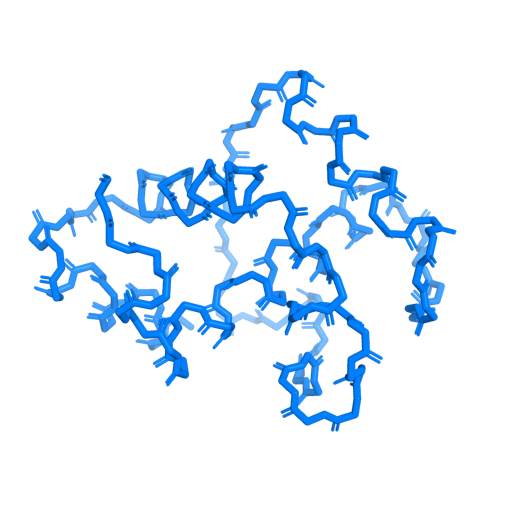4 -16.294 1.00 82.56 76 PHE A O 1
ATOM 613 N N . GLU A 1 77 ? 2.116 -2.253 -15.520 1.00 80.81 77 GLU A N 1
ATOM 614 C CA . GLU A 1 77 ? 3.419 -2.008 -16.146 1.00 80.81 77 GLU A CA 1
ATOM 615 C C . GLU A 1 77 ? 4.483 -2.875 -15.469 1.00 80.81 77 GLU A C 1
ATOM 617 O O . GLU A 1 77 ? 4.463 -2.976 -14.244 1.00 80.81 77 GLU A O 1
ATOM 622 N N . GLU A 1 78 ? 5.404 -3.456 -16.241 1.00 82.69 78 GLU A N 1
ATOM 623 C CA . GLU A 1 78 ? 6.534 -4.231 -15.712 1.00 82.69 78 GLU A CA 1
ATOM 624 C C . GLU A 1 78 ? 7.479 -3.325 -14.905 1.00 82.69 78 GLU A C 1
ATOM 626 O O . GLU A 1 78 ? 7.883 -2.262 -15.383 1.00 82.69 78 GLU A O 1
ATOM 631 N N . TYR A 1 79 ? 7.836 -3.759 -13.695 1.00 85.50 79 TYR A N 1
ATOM 632 C CA . TYR A 1 79 ? 8.817 -3.097 -12.833 1.00 85.50 79 TYR A CA 1
ATOM 633 C C . TYR A 1 79 ? 10.061 -3.971 -12.627 1.00 85.50 79 TYR A C 1
ATOM 635 O O . TYR A 1 79 ? 10.012 -5.191 -12.781 1.00 85.50 79 TYR A O 1
ATOM 643 N N . ASP A 1 80 ? 11.185 -3.338 -12.278 1.00 86.50 80 ASP A N 1
ATOM 644 C CA . ASP A 1 80 ? 12.476 -4.015 -12.106 1.00 86.50 80 ASP A CA 1
ATOM 645 C C . ASP A 1 80 ? 12.594 -4.736 -10.752 1.00 86.50 80 ASP A C 1
ATOM 647 O O . ASP A 1 80 ? 13.381 -5.678 -10.615 1.00 86.50 80 ASP A O 1
ATOM 651 N N . THR A 1 81 ? 11.836 -4.299 -9.741 1.00 90.06 81 THR A N 1
ATOM 652 C CA . THR A 1 81 ? 11.925 -4.816 -8.369 1.00 90.06 81 THR A CA 1
ATOM 653 C C . THR A 1 81 ? 10.564 -5.163 -7.778 1.00 90.06 81 THR A C 1
ATOM 655 O O . THR A 1 81 ? 9.570 -4.492 -8.039 1.00 90.06 81 THR A O 1
ATOM 658 N N . GLU A 1 82 ? 10.527 -6.170 -6.900 1.00 90.69 82 GLU A N 1
ATOM 659 C CA . GLU A 1 82 ? 9.304 -6.552 -6.177 1.00 90.69 82 GLU A CA 1
ATOM 660 C C . GLU A 1 82 ? 8.738 -5.376 -5.366 1.00 90.69 82 GLU A C 1
ATOM 662 O O . GLU A 1 82 ? 7.531 -5.178 -5.299 1.00 90.69 82 GLU A O 1
ATOM 667 N N . GLU A 1 83 ? 9.600 -4.542 -4.786 1.00 89.00 83 GLU A N 1
ATOM 668 C CA . GLU A 1 83 ? 9.191 -3.361 -4.018 1.00 89.00 83 GLU A CA 1
ATOM 669 C C . GLU A 1 83 ? 8.395 -2.360 -4.872 1.00 89.00 83 GLU A C 1
ATOM 671 O O . GLU A 1 83 ? 7.413 -1.776 -4.404 1.00 89.00 83 GLU A O 1
ATOM 676 N N . GLU A 1 84 ? 8.769 -2.197 -6.142 1.00 87.88 84 GLU A N 1
ATOM 677 C CA . GLU A 1 84 ? 8.039 -1.372 -7.104 1.00 87.88 84 GLU A CA 1
ATOM 678 C C . GLU A 1 84 ? 6.681 -1.978 -7.474 1.00 87.88 84 GLU A C 1
ATOM 680 O O . GLU A 1 84 ? 5.677 -1.259 -7.492 1.00 87.88 84 GLU A O 1
ATOM 685 N N . GLU A 1 85 ? 6.624 -3.296 -7.688 1.00 90.31 85 GLU A N 1
ATOM 686 C CA . GLU A 1 85 ? 5.380 -4.038 -7.942 1.00 90.31 85 GLU A CA 1
ATOM 687 C C . GLU A 1 85 ? 4.380 -3.860 -6.782 1.00 90.31 85 GLU A C 1
ATOM 689 O O . GLU A 1 85 ? 3.199 -3.525 -6.970 1.00 90.31 85 GLU A O 1
ATOM 694 N N . ILE A 1 86 ? 4.866 -4.028 -5.548 1.00 92.00 86 ILE A N 1
ATOM 695 C CA . ILE A 1 86 ? 4.055 -3.881 -4.337 1.00 92.00 86 ILE A CA 1
ATOM 696 C C . ILE A 1 86 ? 3.623 -2.429 -4.150 1.00 92.00 86 ILE A C 1
ATOM 698 O O . ILE A 1 86 ? 2.442 -2.160 -3.911 1.00 92.00 86 ILE A O 1
ATOM 702 N N . SER A 1 87 ? 4.538 -1.477 -4.315 1.00 89.12 87 SER A N 1
ATOM 703 C CA . SER A 1 87 ? 4.230 -0.050 -4.209 1.00 89.12 87 SER A CA 1
ATOM 704 C C . SER A 1 87 ? 3.189 0.396 -5.234 1.00 89.12 87 SER A C 1
ATOM 706 O O . SER A 1 87 ? 2.266 1.143 -4.890 1.00 89.12 87 SER A O 1
ATOM 708 N N . LYS A 1 88 ? 3.253 -0.114 -6.473 1.00 87.62 88 LYS A N 1
ATOM 709 C CA . LYS A 1 88 ? 2.218 0.133 -7.485 1.00 87.62 88 LYS A CA 1
ATOM 710 C C . LYS A 1 88 ? 0.854 -0.346 -7.001 1.00 87.62 88 LYS A C 1
ATOM 712 O O . LYS A 1 88 ? -0.118 0.407 -7.083 1.00 87.62 88 LYS A O 1
ATOM 717 N N . THR A 1 89 ? 0.791 -1.554 -6.452 1.00 90.69 89 THR A N 1
ATOM 718 C CA . THR A 1 89 ? -0.454 -2.144 -5.947 1.00 90.69 89 THR A CA 1
ATOM 719 C C . THR A 1 89 ? -1.033 -1.330 -4.785 1.00 90.69 89 THR A C 1
ATOM 721 O O . THR A 1 89 ? -2.211 -0.966 -4.807 1.00 90.69 89 THR A O 1
ATOM 724 N N . ILE A 1 90 ? -0.198 -0.951 -3.811 1.00 90.81 90 ILE A N 1
ATOM 725 C CA . ILE A 1 90 ? -0.583 -0.084 -2.684 1.00 90.81 90 ILE A CA 1
ATOM 726 C C . ILE A 1 90 ? -1.100 1.263 -3.186 1.00 90.81 90 ILE A C 1
ATOM 728 O O . ILE A 1 90 ? -2.104 1.776 -2.693 1.00 90.81 90 ILE A O 1
ATOM 732 N N . ARG A 1 91 ? -0.446 1.846 -4.190 1.00 88.00 91 ARG A N 1
ATOM 733 C CA . ARG A 1 91 ? -0.873 3.116 -4.774 1.00 88.00 91 ARG A CA 1
ATOM 734 C C . ARG A 1 91 ? -2.261 3.021 -5.399 1.00 88.00 91 ARG A C 1
ATOM 736 O O . ARG A 1 91 ? -3.062 3.930 -5.187 1.00 88.00 91 ARG A O 1
ATOM 743 N N . CYS A 1 92 ? -2.556 1.949 -6.136 1.00 88.00 92 CYS A N 1
ATOM 744 C CA . CYS A 1 92 ? -3.896 1.740 -6.686 1.00 88.00 92 CYS A CA 1
ATOM 745 C C . CYS A 1 92 ? -4.940 1.668 -5.564 1.00 88.00 92 CYS A C 1
ATOM 747 O O . CYS A 1 92 ? -5.978 2.317 -5.658 1.00 88.00 92 CYS A O 1
ATOM 749 N N . ILE A 1 93 ? -4.627 0.955 -4.474 1.00 89.81 93 ILE A N 1
ATOM 750 C CA . ILE A 1 93 ? -5.491 0.884 -3.292 1.00 89.81 93 ILE A CA 1
ATOM 751 C C . ILE A 1 93 ? -5.728 2.282 -2.713 1.00 89.81 93 ILE A C 1
ATOM 753 O O . ILE A 1 93 ? -6.872 2.666 -2.517 1.00 89.81 93 ILE A O 1
ATOM 757 N N . ILE A 1 94 ? -4.675 3.065 -2.464 1.00 88.38 94 ILE A N 1
ATOM 758 C CA . ILE A 1 94 ? -4.790 4.418 -1.892 1.00 88.38 94 ILE A CA 1
ATOM 759 C C . ILE A 1 94 ? -5.657 5.323 -2.773 1.00 88.38 94 ILE A C 1
ATOM 761 O O . ILE A 1 94 ? -6.505 6.045 -2.253 1.00 88.38 94 ILE A O 1
ATOM 765 N N . ASN A 1 95 ? -5.469 5.273 -4.093 1.00 86.00 95 ASN A N 1
ATOM 766 C CA . ASN A 1 95 ? -6.287 6.039 -5.030 1.00 86.00 95 ASN A CA 1
ATOM 767 C C . ASN A 1 95 ? -7.753 5.593 -5.005 1.00 86.00 95 ASN A C 1
ATOM 769 O O . ASN A 1 95 ? -8.644 6.438 -5.035 1.00 86.00 95 ASN A O 1
ATOM 773 N N . PHE A 1 96 ? -8.004 4.285 -4.923 1.00 86.50 96 PHE A N 1
ATOM 774 C CA . PHE A 1 96 ? -9.351 3.746 -4.769 1.00 86.50 96 PHE A CA 1
ATOM 775 C C . PHE A 1 96 ? -10.000 4.234 -3.469 1.00 86.50 96 PHE A C 1
ATOM 777 O O . PHE A 1 96 ? -11.124 4.719 -3.508 1.00 86.50 96 PHE A O 1
ATOM 784 N N . VAL A 1 97 ? -9.280 4.209 -2.339 1.00 86.44 97 VAL A N 1
ATOM 785 C CA . VAL A 1 97 ? -9.780 4.732 -1.050 1.00 86.44 97 VAL A CA 1
ATOM 786 C C . VAL A 1 97 ? -10.103 6.221 -1.137 1.00 86.44 97 VAL A C 1
ATOM 788 O O . VAL A 1 97 ? -11.057 6.693 -0.529 1.00 86.44 97 VAL A O 1
ATOM 791 N N . ASP A 1 98 ? -9.297 6.998 -1.855 1.00 85.31 98 ASP A N 1
ATOM 792 C CA . ASP A 1 98 ? -9.561 8.426 -2.012 1.00 85.31 98 ASP A CA 1
ATOM 793 C C . ASP A 1 98 ? -10.796 8.702 -2.877 1.00 85.31 98 ASP A C 1
ATOM 795 O O . ASP A 1 98 ? -11.589 9.588 -2.544 1.00 85.31 98 ASP A O 1
ATOM 799 N N . TYR A 1 99 ? -10.971 7.916 -3.944 1.00 83.44 99 TYR A N 1
ATOM 800 C CA . TYR A 1 99 ? -12.103 8.009 -4.863 1.00 83.44 99 TYR A CA 1
ATOM 801 C C . TYR A 1 99 ? -13.414 7.506 -4.234 1.00 83.44 99 TYR A C 1
ATOM 803 O O . TYR A 1 99 ? -14.443 8.174 -4.335 1.00 83.44 99 TYR A O 1
ATOM 811 N N . GLU A 1 100 ? -13.367 6.371 -3.537 1.00 83.25 100 GLU A N 1
ATOM 812 C CA . GLU A 1 100 ? -14.491 5.724 -2.853 1.00 83.25 100 GLU A CA 1
ATOM 813 C C . GLU A 1 100 ? -14.154 5.438 -1.377 1.00 83.25 100 GLU A C 1
ATOM 815 O O . GLU A 1 100 ? -13.990 4.284 -0.972 1.00 83.25 100 GLU A O 1
ATOM 820 N N . PRO A 1 101 ? -14.090 6.476 -0.521 1.00 76.62 101 PRO A N 1
ATOM 821 C CA . PRO A 1 101 ? -13.723 6.313 0.889 1.00 76.62 101 PRO A CA 1
ATOM 822 C C . PRO A 1 101 ? -14.718 5.449 1.670 1.00 76.62 101 PRO A C 1
ATOM 824 O O . PRO A 1 101 ? -14.339 4.774 2.626 1.00 76.62 101 PRO A O 1
ATOM 827 N N . ASP A 1 102 ? -15.985 5.429 1.253 1.00 78.88 102 ASP A N 1
ATOM 828 C CA . ASP A 1 102 ? -17.031 4.619 1.874 1.00 78.88 102 ASP A CA 1
ATOM 829 C C . ASP A 1 102 ? -16.942 3.127 1.509 1.00 78.88 102 ASP A C 1
ATOM 831 O O . ASP A 1 102 ? -17.467 2.297 2.253 1.00 78.88 102 ASP A O 1
ATOM 835 N N . ALA A 1 103 ? -16.250 2.761 0.420 1.00 70.75 103 ALA A N 1
ATOM 836 C CA . ALA A 1 103 ? -16.098 1.362 -0.004 1.00 70.75 103 ALA A CA 1
ATOM 837 C C . ALA A 1 103 ? -15.249 0.533 0.970 1.00 70.75 103 ALA A C 1
ATOM 839 O O . ALA A 1 103 ? -15.254 -0.696 0.929 1.00 70.75 103 ALA A O 1
ATOM 840 N N . ILE A 1 104 ? -14.535 1.213 1.864 1.00 68.62 104 ILE A N 1
ATOM 841 C CA . ILE A 1 104 ? -13.638 0.624 2.852 1.00 68.62 104 ILE A CA 1
ATOM 842 C C . ILE A 1 104 ? -13.956 1.238 4.214 1.00 68.62 104 ILE A C 1
ATOM 844 O O . ILE A 1 104 ? -13.122 1.796 4.924 1.00 68.62 104 ILE A O 1
ATOM 848 N N . SER A 1 105 ? -15.240 1.148 4.562 1.00 64.31 105 SER A N 1
ATOM 849 C CA . SER A 1 105 ? -15.747 1.468 5.889 1.00 64.31 105 SER A CA 1
ATOM 850 C C . SER A 1 105 ? -15.733 0.239 6.800 1.00 64.31 105 SER A C 1
ATOM 852 O O . SER A 1 105 ? -16.617 -0.608 6.727 1.00 64.31 105 SER A O 1
ATOM 854 N N . ASN A 1 106 ? -14.737 0.263 7.691 1.00 49.19 106 ASN A N 1
ATOM 855 C CA . ASN A 1 106 ? -14.644 -0.342 9.027 1.00 49.19 106 ASN A CA 1
ATOM 856 C C . ASN A 1 106 ? -14.748 -1.867 9.186 1.00 49.19 106 ASN A C 1
ATOM 858 O O . ASN A 1 106 ? -15.878 -2.372 9.373 1.00 49.19 106 ASN A O 1
#

Foldseek 3Di:
DVLLVVQCVVVVHPDSQVSLQLLLVLVVVLVCLCLLAVCVPPQLPDDDPPDPDDDDYDDDPVSLVVLLVSLVVGPDDDDPDSVRSSVSSSSSSSSSCSVCVVSRDD

pLDDT: mean 82.8, std 11.48, range [49.19, 94.75]

Sequence (106 aa):
MEVIDGLKKKHSIDSNEEMVQKCVKSALQLQNNDLIFGSTREQCGGGCFMSEPHFEVDIDEDDFNKLKNVYQNYEFEEYDTEEEEISKTIRCIINFVDYEPDAISN

Secondary structure (DSSP, 8-state):
-HHHHHHHHHHT---HHHHHHHHHHHHHHH--HHHHHS-TTTSS----TTPSS-------HHHHHHHHHHHHHTTPPP-SSHHHHHHHHHHHHHHHHHH-GGGG--

Mean predicted aligned error: 5.69 Å

Radius of gyration: 12.77 Å; Cα contacts (8 Å, |Δi|>4): 93; chains: 1; bounding box: 30×28×29 Å